Protein AF-A0A7S2Q8R9-F1 (afdb_monomer_lite)

Secondary structure (DSSP, 8-state):
-PPPPPPPHHHHHHHHHTSHHHHHHHHHHHHHHHHHHHSS----HHHHHHHHHHHHHHHHHHHHHHHHHHHHHHHHHHHHHHTS-EEEEEETTEEEEEEGGG--TTPEE-

Structure (mmCIF, N/CA/C/O backbone):
data_AF-A0A7S2Q8R9-F1
#
_entry.id   AF-A0A7S2Q8R9-F1
#
loop_
_atom_site.group_PDB
_atom_site.id
_atom_site.type_symbol
_atom_site.label_atom_id
_atom_site.label_alt_id
_atom_site.label_comp_id
_atom_site.label_asym_id
_atom_site.label_entity_id
_atom_site.label_seq_id
_atom_site.pdbx_PDB_ins_code
_atom_site.Cartn_x
_atom_site.Cartn_y
_atom_site.Cartn_z
_atom_site.occupancy
_atom_site.B_iso_or_equiv
_atom_site.auth_seq_id
_atom_site.auth_comp_id
_atom_site.auth_asym_id
_atom_site.auth_atom_id
_atom_site.pdbx_PDB_model_num
ATOM 1 N N . MET A 1 1 ? -16.104 10.393 13.596 1.00 44.34 1 MET A N 1
ATOM 2 C CA . MET A 1 1 ? -15.089 10.681 12.563 1.00 44.34 1 MET A CA 1
ATOM 3 C C . MET A 1 1 ? -15.250 9.618 11.490 1.00 44.34 1 MET A C 1
ATOM 5 O O . MET A 1 1 ? -15.087 8.447 11.810 1.00 44.34 1 MET A O 1
ATOM 9 N N . GLU A 1 2 ? -15.688 9.982 10.285 1.00 48.03 2 GLU A N 1
ATOM 10 C CA . GLU A 1 2 ? -15.812 9.034 9.170 1.00 48.03 2 GLU A CA 1
ATOM 11 C C . GLU A 1 2 ? -14.417 8.549 8.766 1.00 48.03 2 GLU A C 1
ATOM 13 O O . GLU A 1 2 ? -13.516 9.348 8.512 1.00 48.03 2 GLU A O 1
ATOM 18 N N . LYS A 1 3 ? -14.211 7.229 8.785 1.00 57.56 3 LYS A N 1
ATOM 19 C CA . LYS A 1 3 ? -12.939 6.622 8.394 1.00 57.56 3 LYS A CA 1
ATOM 20 C C . LYS A 1 3 ? -12.792 6.781 6.873 1.00 57.56 3 LYS A C 1
ATOM 22 O O . LYS A 1 3 ? -13.734 6.417 6.166 1.00 57.56 3 LYS A O 1
ATOM 27 N N . PRO A 1 4 ? -11.665 7.305 6.355 1.00 63.09 4 PRO A N 1
ATOM 28 C CA . PRO A 1 4 ? -11.478 7.426 4.915 1.00 63.09 4 PRO A CA 1
ATOM 29 C C . PRO A 1 4 ? -11.626 6.046 4.251 1.00 63.09 4 PRO A C 1
ATOM 31 O O . PRO A 1 4 ? -11.221 5.037 4.844 1.00 63.09 4 PRO A O 1
ATOM 34 N N . PRO A 1 5 ? -12.238 5.979 3.054 1.00 64.44 5 PRO A N 1
ATOM 35 C CA . PRO A 1 5 ? -12.476 4.719 2.366 1.00 64.44 5 PRO A CA 1
ATOM 36 C C . PRO A 1 5 ? -11.153 3.985 2.141 1.00 64.44 5 PRO A C 1
ATOM 38 O O . PRO A 1 5 ? -10.144 4.595 1.781 1.00 64.44 5 PRO A O 1
ATOM 41 N N . LYS A 1 6 ? -11.159 2.667 2.372 1.00 69.75 6 LYS A N 1
ATOM 42 C CA . LYS A 1 6 ? -9.964 1.839 2.196 1.00 69.75 6 LYS A CA 1
ATOM 43 C C . LYS A 1 6 ? -9.494 1.944 0.742 1.00 69.75 6 LYS A C 1
ATOM 45 O O . LYS A 1 6 ? -10.310 1.723 -0.159 1.00 69.75 6 LYS A O 1
ATOM 50 N N . PRO A 1 7 ? -8.211 2.241 0.489 1.00 79.31 7 PRO A N 1
ATOM 51 C CA . PRO A 1 7 ? -7.682 2.143 -0.858 1.00 79.31 7 PRO A CA 1
ATOM 52 C C . PRO A 1 7 ? -7.767 0.681 -1.312 1.00 79.31 7 PRO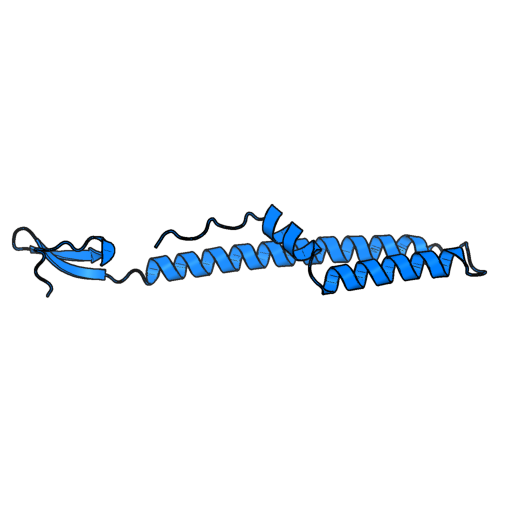 A C 1
ATOM 54 O O . PRO A 1 7 ? -7.436 -0.244 -0.571 1.00 79.31 7 PRO A 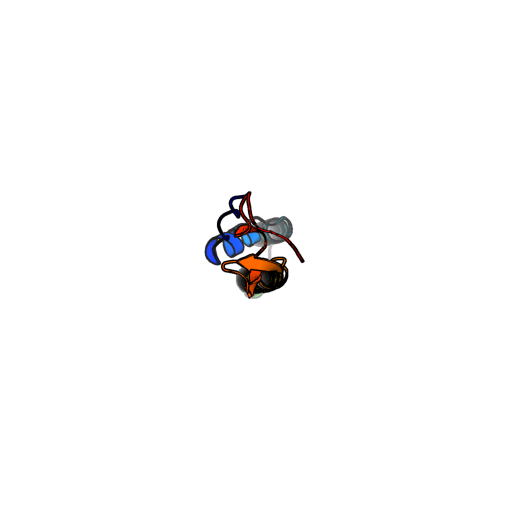O 1
ATOM 57 N N . THR A 1 8 ? -8.269 0.456 -2.524 1.00 87.06 8 THR A N 1
ATOM 58 C CA . THR A 1 8 ? -8.357 -0.891 -3.097 1.00 87.06 8 THR A CA 1
ATOM 59 C C . THR A 1 8 ? -6.962 -1.397 -3.470 1.00 87.06 8 THR A C 1
ATOM 61 O O . THR A 1 8 ? -6.067 -0.601 -3.745 1.00 87.06 8 THR A O 1
ATOM 64 N N . LEU A 1 9 ? -6.770 -2.720 -3.549 1.00 84.88 9 LEU A N 1
ATOM 65 C CA . LEU A 1 9 ? -5.501 -3.311 -4.010 1.00 84.88 9 LEU A CA 1
ATOM 66 C C . LEU A 1 9 ? -5.044 -2.742 -5.359 1.00 84.88 9 LEU A C 1
ATOM 68 O O . LEU A 1 9 ? -3.859 -2.491 -5.558 1.00 84.88 9 LEU A O 1
ATOM 72 N N . PHE A 1 10 ? -5.992 -2.497 -6.267 1.00 85.31 10 PHE A N 1
ATOM 73 C CA . PHE A 1 10 ? -5.705 -1.872 -7.553 1.00 85.31 10 PHE A CA 1
ATOM 74 C C . PHE A 1 10 ? -5.220 -0.426 -7.394 1.00 85.31 10 PHE A C 1
ATOM 76 O O . PHE A 1 10 ? -4.256 -0.035 -8.044 1.00 85.31 10 PHE A O 1
ATOM 83 N N . LEU A 1 11 ? -5.837 0.358 -6.503 1.00 86.88 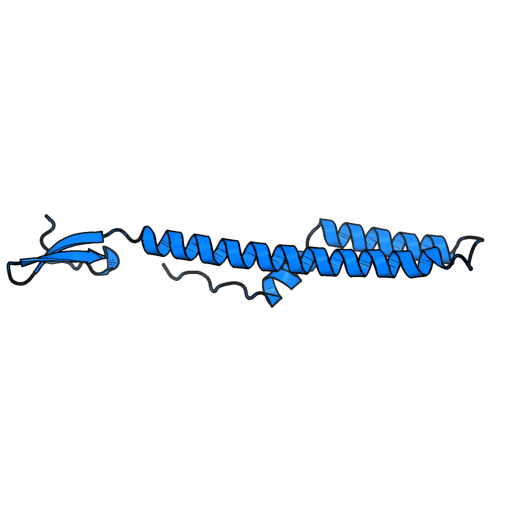11 LEU A N 1
ATOM 84 C CA . LEU A 1 11 ? -5.404 1.728 -6.234 1.00 86.88 11 LEU A CA 1
ATOM 85 C C . LEU A 1 11 ? -4.002 1.768 -5.611 1.00 86.88 11 LEU A C 1
ATOM 87 O O . LEU A 1 11 ? -3.171 2.542 -6.073 1.00 86.88 11 LEU A O 1
ATOM 91 N N . LEU A 1 12 ? -3.720 0.905 -4.630 1.00 87.12 12 LEU A N 1
ATOM 92 C CA . LEU A 1 12 ? -2.391 0.776 -4.016 1.00 87.12 12 LEU A CA 1
ATOM 93 C C . LEU A 1 12 ? -1.329 0.386 -5.054 1.00 87.12 12 LEU A C 1
ATOM 95 O O . LEU A 1 12 ? -0.244 0.961 -5.104 1.00 87.12 12 LEU A O 1
ATOM 99 N N . PHE A 1 13 ? -1.668 -0.542 -5.949 1.00 86.25 13 PHE A N 1
ATOM 100 C CA . PHE A 1 13 ? -0.793 -0.943 -7.044 1.00 86.25 13 PHE A CA 1
ATOM 101 C C . PHE A 1 13 ? -0.503 0.211 -8.019 1.00 86.25 13 PHE A C 1
ATOM 103 O O . PHE A 1 13 ? 0.653 0.442 -8.376 1.00 86.25 13 PHE A O 1
ATOM 110 N N . VAL A 1 14 ? -1.525 0.977 -8.420 1.00 85.31 14 VAL A N 1
ATOM 111 C CA . VAL A 1 14 ? -1.352 2.151 -9.294 1.00 85.31 14 VAL A CA 1
ATOM 112 C C . VAL A 1 14 ? -0.548 3.250 -8.597 1.00 85.31 14 VAL A C 1
ATOM 114 O O . VAL A 1 14 ? 0.335 3.839 -9.219 1.00 85.31 14 VAL A O 1
ATOM 117 N N . MET A 1 15 ? -0.786 3.493 -7.305 1.00 86.12 15 MET A N 1
ATOM 118 C CA . MET A 1 15 ? 0.016 4.429 -6.513 1.00 86.12 15 MET A CA 1
ATOM 119 C C . MET A 1 15 ? 1.494 4.043 -6.530 1.00 86.12 15 MET A C 1
ATOM 121 O O . MET A 1 15 ? 2.349 4.901 -6.760 1.00 86.12 15 MET A O 1
ATOM 125 N N . GLN A 1 16 ? 1.801 2.753 -6.393 1.00 84.38 16 GLN A N 1
ATOM 126 C CA . GLN A 1 16 ? 3.178 2.282 -6.441 1.00 84.38 16 GLN A CA 1
ATOM 127 C C . GLN A 1 16 ? 3.830 2.523 -7.809 1.00 84.38 16 GLN A C 1
ATOM 129 O O . GLN A 1 16 ? 4.994 2.912 -7.857 1.00 84.38 16 GLN A O 1
ATOM 134 N N . LEU A 1 17 ? 3.089 2.402 -8.917 1.00 80.62 17 LEU A N 1
ATOM 135 C CA . LEU A 1 17 ? 3.596 2.742 -10.256 1.00 80.62 17 LEU A CA 1
ATOM 136 C C . LEU A 1 17 ? 3.915 4.237 -10.423 1.00 80.62 17 LEU A C 1
ATOM 138 O O . LEU A 1 17 ? 4.807 4.588 -11.192 1.00 80.62 17 LEU A O 1
ATOM 142 N N . THR A 1 18 ? 3.223 5.114 -9.693 1.00 83.75 18 THR A N 1
ATOM 143 C CA . THR A 1 18 ? 3.511 6.562 -9.676 1.00 83.75 18 THR A CA 1
ATOM 144 C C . THR A 1 18 ? 4.639 6.954 -8.719 1.00 83.75 18 THR A C 1
ATOM 146 O O . THR A 1 18 ? 5.030 8.119 -8.663 1.00 83.75 18 THR A O 1
ATOM 149 N N . GLY A 1 19 ? 5.188 5.994 -7.971 1.00 85.12 19 GLY A N 1
ATOM 150 C CA . GLY A 1 19 ? 6.268 6.236 -7.029 1.00 85.12 19 GLY A CA 1
ATOM 151 C C . GLY A 1 19 ? 7.544 6.726 -7.715 1.00 85.12 19 GLY A C 1
ATOM 152 O O . GLY A 1 19 ? 7.911 6.273 -8.801 1.00 85.12 19 GLY A O 1
ATOM 153 N N . PHE A 1 20 ? 8.275 7.608 -7.030 1.00 83.94 20 PHE A N 1
ATOM 154 C CA . PHE A 1 20 ? 9.544 8.177 -7.499 1.00 83.94 20 PHE A CA 1
ATOM 155 C C . PHE A 1 20 ? 10.522 7.112 -8.028 1.00 83.94 20 PHE A C 1
ATOM 157 O O . PHE A 1 20 ? 11.120 7.280 -9.087 1.00 83.94 20 PHE A O 1
ATOM 164 N N . VAL A 1 21 ? 10.629 5.973 -7.336 1.00 82.94 21 VAL A N 1
ATOM 165 C CA . VAL A 1 21 ? 11.515 4.862 -7.724 1.00 82.94 21 VAL A CA 1
ATOM 166 C C . VAL A 1 21 ? 11.124 4.250 -9.074 1.00 82.94 21 VAL A C 1
ATOM 168 O O . VAL A 1 21 ? 11.994 3.930 -9.878 1.00 82.94 21 VAL A O 1
ATOM 171 N N . ILE A 1 22 ? 9.831 4.100 -9.363 1.00 82.75 22 ILE A N 1
ATOM 172 C CA . ILE A 1 22 ? 9.363 3.487 -10.616 1.00 82.75 22 ILE A CA 1
ATOM 173 C C . ILE A 1 22 ? 9.559 4.451 -11.781 1.00 82.75 22 ILE A C 1
ATOM 175 O O . ILE A 1 22 ? 9.971 4.036 -12.863 1.00 82.75 22 ILE A O 1
ATOM 179 N N . ILE A 1 23 ? 9.363 5.747 -11.541 1.00 84.50 23 ILE A N 1
ATOM 180 C CA . ILE A 1 23 ? 9.691 6.794 -12.508 1.00 84.50 23 ILE A CA 1
ATOM 181 C C . ILE A 1 23 ? 11.187 6.750 -12.852 1.00 84.50 23 ILE A C 1
ATOM 183 O O . ILE A 1 23 ? 11.535 6.777 -14.032 1.00 84.50 23 ILE A O 1
ATOM 187 N N . LEU A 1 24 ? 12.073 6.598 -11.860 1.00 85.44 24 LEU A N 1
ATOM 188 C CA . LEU A 1 24 ? 13.510 6.425 -12.109 1.00 85.44 24 LEU A CA 1
ATOM 189 C C . LEU A 1 24 ? 13.803 5.194 -12.983 1.00 85.44 24 LEU A C 1
ATOM 191 O O . LEU A 1 24 ? 14.610 5.276 -13.909 1.00 85.44 24 LEU A O 1
ATOM 195 N N . LEU A 1 25 ? 13.129 4.068 -12.731 1.00 82.56 25 LEU A N 1
ATOM 196 C CA . LEU A 1 25 ? 13.288 2.847 -13.528 1.00 82.56 25 LEU A CA 1
ATOM 197 C C . LEU A 1 25 ? 12.765 3.009 -14.963 1.00 82.56 25 LEU A C 1
ATOM 199 O O . LEU A 1 25 ? 13.397 2.517 -15.897 1.00 82.56 25 LEU A O 1
ATOM 203 N N . LEU A 1 26 ? 11.659 3.730 -15.158 1.00 80.12 26 LEU A N 1
ATOM 204 C CA . LEU A 1 26 ? 11.140 4.065 -16.487 1.00 80.12 26 LEU A CA 1
ATOM 205 C C . LEU A 1 26 ? 12.117 4.953 -17.262 1.00 80.12 26 LEU A C 1
ATOM 207 O O . LEU A 1 26 ? 12.388 4.681 -18.429 1.00 80.12 26 LEU A O 1
ATOM 211 N N . VAL A 1 27 ? 12.700 5.966 -16.615 1.00 84.62 27 VAL A N 1
ATOM 212 C CA . VAL A 1 27 ? 13.730 6.817 -17.231 1.00 84.62 27 VAL A CA 1
ATOM 213 C C . VAL A 1 27 ? 14.961 5.992 -17.612 1.00 84.62 27 VAL A C 1
ATOM 215 O O . VAL A 1 27 ? 15.463 6.136 -18.725 1.00 84.62 27 VAL A O 1
ATOM 218 N N . ALA A 1 28 ? 15.414 5.081 -16.746 1.00 81.00 28 ALA A N 1
ATOM 219 C CA . ALA A 1 28 ? 16.523 4.176 -17.051 1.00 81.00 28 ALA A CA 1
ATOM 220 C C . ALA A 1 28 ? 16.209 3.246 -18.239 1.00 81.00 28 ALA A C 1
ATOM 222 O O . ALA A 1 28 ? 17.061 3.041 -19.106 1.00 81.00 28 ALA A O 1
ATOM 223 N N . ALA A 1 29 ? 14.979 2.727 -18.322 1.00 76.75 29 ALA A N 1
ATOM 224 C CA . ALA A 1 29 ? 14.527 1.909 -19.445 1.00 76.75 29 ALA A CA 1
ATOM 225 C C . ALA A 1 29 ? 14.513 2.703 -20.763 1.00 76.75 29 ALA A C 1
ATOM 227 O O . ALA A 1 29 ? 15.033 2.225 -21.770 1.00 76.75 29 ALA A O 1
ATOM 228 N N . VAL A 1 30 ? 13.992 3.936 -20.758 1.00 80.31 30 VAL A N 1
ATOM 229 C CA . VAL A 1 30 ? 14.008 4.825 -21.934 1.00 80.31 30 VAL A CA 1
ATOM 230 C C . VAL A 1 30 ? 15.441 5.171 -22.341 1.00 80.31 30 VAL A C 1
ATOM 232 O O . VAL A 1 30 ? 15.781 5.071 -23.519 1.00 80.31 30 VAL A O 1
ATOM 235 N N . ALA A 1 31 ? 16.309 5.509 -21.384 1.00 79.75 31 ALA A N 1
ATOM 236 C CA . ALA A 1 31 ? 17.720 5.779 -21.649 1.00 79.75 31 ALA A CA 1
ATOM 237 C C . ALA A 1 31 ? 18.420 4.564 -22.283 1.00 79.75 31 ALA A C 1
ATOM 239 O O . ALA A 1 31 ? 19.161 4.718 -23.252 1.00 79.75 31 ALA A O 1
ATOM 240 N N . SER A 1 32 ? 18.132 3.351 -21.802 1.00 74.31 32 SER A N 1
ATOM 241 C CA . SER A 1 32 ? 18.652 2.107 -22.381 1.00 74.31 32 SER A CA 1
ATOM 242 C C . SER A 1 32 ? 18.214 1.915 -23.838 1.00 74.31 32 SER A C 1
ATOM 244 O O . SER A 1 32 ? 19.045 1.587 -24.687 1.00 74.31 32 SER A O 1
ATOM 246 N N . VAL A 1 33 ? 16.944 2.192 -24.159 1.00 73.25 33 VAL A N 1
ATOM 247 C CA . VAL A 1 33 ? 16.421 2.120 -25.535 1.00 73.25 33 VAL A CA 1
ATOM 248 C C . VAL A 1 33 ? 17.097 3.146 -26.447 1.00 73.25 33 VAL A C 1
ATOM 250 O O . VAL A 1 33 ? 17.491 2.799 -27.558 1.00 73.25 33 VAL A O 1
ATOM 253 N N . VAL A 1 34 ? 17.283 4.387 -25.989 1.00 77.31 34 VAL A N 1
ATOM 254 C CA . VAL A 1 34 ? 17.956 5.444 -26.768 1.00 77.31 34 VAL A CA 1
ATOM 255 C C . VAL A 1 34 ? 19.424 5.098 -27.033 1.00 77.31 34 VAL A C 1
ATOM 257 O O . VAL A 1 34 ? 19.907 5.263 -28.157 1.00 77.31 34 VAL A O 1
ATOM 260 N N . VAL A 1 35 ? 20.130 4.576 -26.026 1.00 73.75 35 VAL A N 1
ATOM 261 C CA . VAL A 1 35 ? 21.523 4.125 -26.169 1.00 73.75 35 VAL A CA 1
ATOM 262 C C . VAL A 1 35 ? 21.617 2.962 -27.158 1.00 73.75 35 VAL A C 1
ATOM 264 O O . VAL A 1 35 ? 22.508 2.963 -28.005 1.00 73.75 35 VAL A O 1
ATOM 267 N N . ASN A 1 36 ? 20.680 2.011 -27.115 1.00 69.62 36 ASN A N 1
ATOM 268 C CA . ASN A 1 36 ? 20.637 0.908 -28.075 1.00 69.62 36 ASN A CA 1
ATOM 269 C C . ASN A 1 36 ? 20.313 1.395 -29.506 1.00 69.62 36 ASN A C 1
ATOM 271 O O . ASN A 1 36 ? 20.970 1.002 -30.465 1.00 69.62 36 ASN A O 1
ATOM 275 N N . ALA A 1 37 ? 19.370 2.329 -29.666 1.00 67.50 37 ALA A N 1
ATOM 276 C CA . ALA A 1 37 ? 18.998 2.873 -30.975 1.00 67.50 37 ALA A CA 1
ATOM 277 C C . ALA A 1 37 ? 20.144 3.643 -31.671 1.00 67.50 37 ALA A C 1
ATOM 279 O O . ALA A 1 37 ? 20.248 3.619 -32.902 1.00 67.50 37 ALA A O 1
ATOM 280 N N . THR A 1 38 ? 21.004 4.303 -30.887 1.00 70.50 38 THR A N 1
ATOM 281 C CA . THR A 1 38 ? 22.100 5.166 -31.376 1.00 70.50 38 THR A CA 1
ATOM 282 C C . THR A 1 38 ? 23.469 4.460 -31.380 1.00 70.50 38 THR A C 1
ATOM 284 O O . THR A 1 38 ? 24.437 4.981 -31.931 1.00 70.50 38 THR A O 1
ATOM 287 N N . GLY A 1 39 ? 23.574 3.272 -30.776 1.00 63.22 39 GLY A N 1
ATOM 288 C CA . GLY A 1 39 ? 24.821 2.521 -30.633 1.00 63.22 39 GLY A CA 1
ATOM 289 C C . GLY A 1 39 ? 25.160 1.621 -31.839 1.00 63.22 39 GLY A C 1
ATOM 290 O O . GLY A 1 39 ? 24.262 1.112 -32.508 1.00 63.22 39 GLY A O 1
ATOM 291 N N . PRO A 1 40 ? 26.453 1.335 -32.102 1.00 57.94 40 PRO A N 1
ATOM 292 C CA . PRO A 1 40 ? 26.885 0.461 -33.201 1.00 57.94 40 PRO A CA 1
ATOM 293 C C . PRO A 1 40 ? 26.657 -1.049 -32.968 1.00 57.94 40 PRO A C 1
ATOM 295 O O . PRO A 1 40 ? 27.036 -1.857 -33.811 1.00 57.94 40 PRO A O 1
ATOM 298 N N . ARG A 1 41 ? 26.044 -1.456 -31.846 1.00 56.59 41 ARG A N 1
ATOM 299 C CA . ARG A 1 41 ? 25.719 -2.854 -31.499 1.00 56.59 41 ARG A CA 1
ATOM 300 C C . ARG A 1 41 ? 24.201 -3.026 -31.418 1.00 56.59 41 ARG A C 1
ATOM 302 O O . ARG A 1 41 ? 23.636 -3.011 -30.332 1.00 56.59 41 ARG A O 1
ATOM 309 N N . ARG A 1 42 ? 23.556 -3.145 -32.581 1.00 54.62 42 ARG A N 1
ATOM 310 C CA . ARG A 1 42 ? 22.093 -3.280 -32.720 1.00 54.62 42 ARG A CA 1
ATOM 311 C C . ARG A 1 42 ? 21.549 -4.673 -32.375 1.00 54.62 42 ARG A C 1
ATOM 313 O O . ARG A 1 42 ? 20.350 -4.809 -32.155 1.00 54.62 42 ARG A O 1
ATOM 320 N N . ASP A 1 43 ? 22.423 -5.674 -32.267 1.00 50.28 43 ASP A N 1
ATOM 321 C CA . ASP A 1 43 ? 22.035 -7.091 -32.277 1.00 50.28 43 ASP A CA 1
ATOM 322 C C . ASP A 1 43 ? 22.354 -7.819 -30.964 1.00 50.28 43 ASP A C 1
ATOM 324 O O . ASP A 1 43 ? 22.643 -9.014 -30.974 1.00 50.28 43 ASP A O 1
ATOM 328 N N . ASP A 1 44 ? 22.340 -7.120 -29.824 1.00 57.69 44 ASP A N 1
ATOM 329 C CA . ASP A 1 44 ? 22.540 -7.777 -28.532 1.00 57.69 44 ASP A CA 1
ATOM 330 C C . ASP A 1 44 ? 21.182 -8.273 -27.987 1.00 57.69 44 ASP A C 1
ATOM 332 O O . ASP A 1 44 ? 20.362 -7.456 -27.541 1.00 57.69 44 ASP A O 1
ATOM 336 N N . PRO A 1 45 ? 20.889 -9.592 -27.997 1.00 52.22 45 PRO A N 1
ATOM 337 C CA . PRO A 1 45 ? 19.641 -10.137 -27.456 1.00 52.22 45 PRO A CA 1
ATOM 338 C C . PRO A 1 45 ? 19.448 -9.781 -25.975 1.00 52.22 45 PRO A C 1
ATOM 340 O O . PRO A 1 45 ? 18.310 -9.731 -25.502 1.00 52.22 45 PRO A O 1
ATOM 343 N N . LEU A 1 46 ? 20.539 -9.437 -25.273 1.00 54.25 46 LEU A N 1
ATOM 344 C CA . LEU A 1 46 ? 20.503 -8.925 -23.909 1.00 54.25 46 LEU A CA 1
ATOM 345 C C . LEU A 1 46 ? 19.733 -7.601 -23.768 1.00 54.25 46 LEU A C 1
ATOM 347 O O . LEU A 1 46 ? 19.116 -7.372 -22.727 1.00 54.25 46 LEU A O 1
ATOM 351 N N . SER A 1 47 ? 19.716 -6.722 -24.774 1.00 57.78 47 SER A N 1
ATOM 352 C CA . SER A 1 47 ? 19.073 -5.405 -24.637 1.00 57.78 47 SER A CA 1
ATOM 353 C C . SER A 1 47 ? 17.542 -5.501 -24.632 1.00 57.78 47 SER A C 1
ATOM 355 O O . SER A 1 47 ? 16.881 -4.913 -23.772 1.00 57.78 47 SER A O 1
ATOM 357 N N . TYR A 1 48 ? 16.967 -6.334 -25.506 1.00 60.22 48 TYR A N 1
ATOM 358 C CA . TYR A 1 48 ? 15.524 -6.598 -25.515 1.00 60.22 48 TYR A CA 1
ATOM 359 C C . TYR A 1 48 ? 15.066 -7.367 -24.269 1.00 60.22 48 TYR A C 1
ATOM 361 O O . TYR A 1 48 ? 13.960 -7.142 -23.769 1.00 60.22 48 TYR A O 1
ATOM 369 N N . THR A 1 49 ? 15.908 -8.256 -23.731 1.00 66.69 49 THR A N 1
ATOM 370 C CA . THR A 1 49 ? 15.619 -8.935 -22.461 1.00 66.69 49 THR A CA 1
ATOM 371 C C . THR A 1 49 ? 15.761 -8.010 -21.259 1.00 66.69 49 THR A C 1
ATOM 373 O O . THR A 1 49 ? 15.035 -8.197 -20.292 1.00 66.69 49 THR A O 1
ATOM 376 N N . THR A 1 50 ? 16.621 -6.990 -21.314 1.00 69.06 50 THR A N 1
ATOM 377 C CA . THR A 1 50 ? 16.842 -6.065 -20.188 1.00 69.06 50 THR A CA 1
ATOM 378 C C . THR A 1 50 ? 15.599 -5.219 -19.915 1.00 69.06 50 THR A C 1
ATOM 380 O O . THR A 1 50 ? 15.127 -5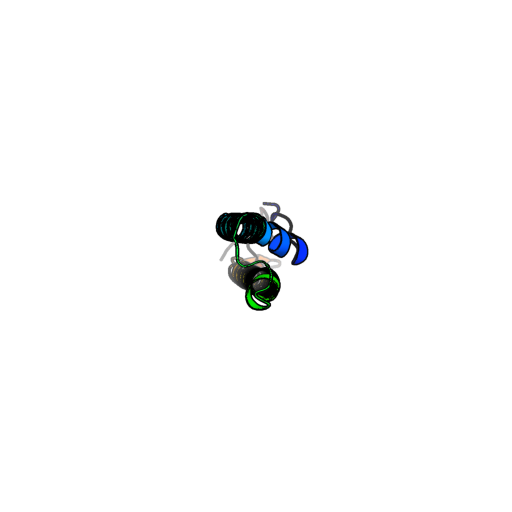.178 -18.781 1.00 69.06 50 THR A O 1
ATOM 383 N N . GLY A 1 51 ? 14.999 -4.617 -20.950 1.00 70.38 51 GLY A N 1
ATOM 384 C CA . GLY A 1 51 ? 13.751 -3.857 -20.796 1.00 70.38 51 GLY A CA 1
ATOM 385 C C . GLY A 1 51 ? 12.600 -4.721 -20.269 1.00 70.38 51 GLY A C 1
ATOM 386 O O . GLY A 1 51 ? 11.893 -4.322 -19.344 1.00 70.38 51 GLY A O 1
ATOM 387 N N . LYS A 1 52 ? 12.461 -5.949 -20.790 1.00 78.06 52 LYS A N 1
ATOM 388 C CA . LYS A 1 52 ? 11.462 -6.917 -20.306 1.00 78.06 52 LYS A CA 1
ATOM 389 C C . LYS A 1 52 ? 11.727 -7.358 -18.863 1.00 78.06 52 LYS A C 1
ATOM 391 O O . LYS A 1 52 ? 10.783 -7.443 -18.085 1.00 78.06 52 LYS A O 1
ATOM 396 N N . ALA A 1 53 ? 12.982 -7.599 -18.487 1.00 79.19 53 ALA A N 1
ATOM 397 C CA . ALA A 1 53 ? 13.358 -7.988 -17.130 1.00 79.19 53 ALA A CA 1
ATOM 398 C C . ALA A 1 53 ? 13.056 -6.873 -16.120 1.00 79.19 53 ALA A C 1
ATOM 400 O O . ALA A 1 53 ? 12.435 -7.137 -15.094 1.00 79.19 53 ALA A O 1
ATOM 401 N N . ILE A 1 54 ? 13.408 -5.621 -16.435 1.00 80.62 54 ILE A N 1
ATOM 402 C CA . ILE A 1 54 ? 13.093 -4.461 -15.588 1.00 80.62 54 ILE A CA 1
ATOM 403 C C . ILE A 1 54 ? 11.577 -4.299 -15.448 1.00 80.62 54 ILE A C 1
ATOM 405 O O . ILE A 1 54 ? 11.087 -4.097 -14.341 1.00 80.62 54 ILE A O 1
ATOM 409 N N . PHE A 1 55 ? 10.824 -4.448 -16.540 1.00 78.88 55 PHE A N 1
ATOM 410 C CA . PHE A 1 55 ? 9.365 -4.363 -16.513 1.00 78.88 55 PHE A CA 1
ATOM 411 C C . PHE A 1 55 ? 8.731 -5.433 -15.610 1.00 78.88 55 PHE A C 1
ATOM 413 O O . PHE A 1 55 ? 7.862 -5.126 -14.795 1.00 78.88 55 PHE A O 1
ATOM 420 N N . VAL A 1 56 ? 9.205 -6.680 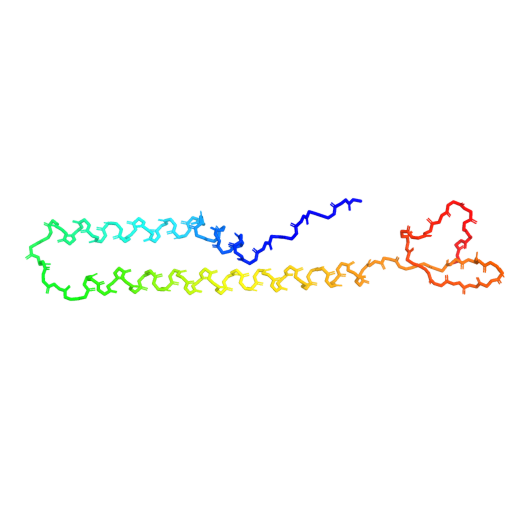-15.697 1.00 86.00 56 VAL A N 1
ATOM 421 C CA . VAL A 1 56 ? 8.753 -7.774 -14.824 1.00 86.00 56 VAL A CA 1
ATOM 422 C C . VAL A 1 56 ? 9.119 -7.505 -13.362 1.00 86.00 56 VAL A C 1
ATOM 424 O O . VAL A 1 56 ? 8.279 -7.691 -12.486 1.00 86.00 56 VAL A O 1
ATOM 427 N N . ILE A 1 57 ? 10.333 -7.021 -13.081 1.00 86.06 57 ILE A N 1
ATOM 428 C CA . ILE A 1 57 ? 10.766 -6.671 -11.718 1.00 86.06 57 ILE A CA 1
ATOM 429 C C . ILE A 1 57 ? 9.895 -5.553 -11.137 1.00 86.06 57 ILE A C 1
ATOM 431 O O . ILE A 1 57 ? 9.472 -5.644 -9.987 1.00 86.06 57 ILE A O 1
ATOM 435 N N . VAL A 1 58 ? 9.589 -4.523 -11.928 1.00 84.12 58 VAL A N 1
ATOM 436 C CA . VAL A 1 58 ? 8.693 -3.424 -11.545 1.00 84.12 58 VAL A CA 1
ATOM 437 C C . VAL A 1 58 ? 7.301 -3.948 -11.198 1.00 84.12 58 VAL A C 1
ATOM 439 O O . VAL A 1 58 ? 6.771 -3.599 -10.145 1.00 84.12 58 VAL A O 1
ATOM 442 N N . LEU A 1 59 ? 6.737 -4.821 -12.036 1.00 86.38 59 LEU A N 1
ATOM 443 C CA . LEU A 1 59 ? 5.434 -5.441 -11.793 1.00 86.38 59 LEU A CA 1
ATOM 444 C C . LEU A 1 59 ? 5.413 -6.266 -10.504 1.00 86.38 59 LEU A C 1
ATOM 446 O O . LEU A 1 59 ? 4.496 -6.122 -9.695 1.00 86.38 59 LEU A O 1
ATOM 450 N N . LEU A 1 60 ? 6.433 -7.102 -10.300 1.00 89.25 60 LEU A N 1
ATOM 451 C CA . LEU A 1 60 ? 6.567 -7.918 -9.095 1.00 89.25 60 LEU A CA 1
ATOM 452 C C . LEU A 1 60 ? 6.707 -7.045 -7.846 1.00 89.25 60 LEU A C 1
ATOM 454 O O . LEU A 1 60 ? 5.998 -7.265 -6.868 1.00 89.25 60 LEU A O 1
ATOM 458 N N . ASN A 1 61 ? 7.570 -6.028 -7.886 1.00 85.81 61 ASN A N 1
ATOM 459 C CA . ASN A 1 61 ? 7.779 -5.122 -6.760 1.00 85.81 61 ASN A CA 1
ATOM 460 C C . ASN A 1 61 ? 6.499 -4.339 -6.426 1.00 85.81 61 ASN A C 1
ATOM 462 O O . ASN A 1 61 ? 6.108 -4.264 -5.264 1.00 85.81 61 ASN A O 1
ATOM 466 N N . ALA A 1 62 ? 5.798 -3.824 -7.442 1.00 86.50 62 ALA A N 1
ATOM 467 C CA . ALA A 1 62 ? 4.545 -3.107 -7.245 1.00 86.50 62 ALA A CA 1
ATOM 468 C C . ALA A 1 62 ? 3.445 -3.998 -6.647 1.00 86.50 62 ALA A C 1
ATOM 470 O O . ALA A 1 62 ? 2.742 -3.577 -5.729 1.00 86.50 62 ALA A O 1
ATOM 471 N N . GLY A 1 63 ? 3.335 -5.246 -7.111 1.00 88.31 63 GLY A N 1
ATOM 472 C CA . GLY A 1 63 ? 2.391 -6.220 -6.564 1.00 88.31 63 GLY A CA 1
ATOM 473 C C . GLY A 1 63 ? 2.696 -6.607 -5.114 1.00 88.31 63 GLY A C 1
ATOM 474 O O . GLY A 1 63 ? 1.796 -6.602 -4.274 1.00 88.31 63 GLY A O 1
ATOM 475 N N . ILE A 1 64 ? 3.962 -6.901 -4.797 1.00 89.81 64 ILE A N 1
ATOM 476 C CA . ILE A 1 64 ? 4.394 -7.249 -3.433 1.00 89.81 64 ILE A CA 1
ATOM 477 C C . ILE A 1 64 ? 4.157 -6.076 -2.477 1.00 89.81 64 ILE A C 1
ATOM 479 O O . ILE A 1 64 ? 3.630 -6.277 -1.380 1.00 89.81 64 ILE A O 1
ATOM 483 N N . ALA A 1 65 ? 4.509 -4.858 -2.892 1.00 87.00 65 ALA A N 1
ATOM 484 C CA . ALA A 1 65 ? 4.292 -3.650 -2.105 1.00 87.00 65 ALA A CA 1
ATOM 485 C C . ALA A 1 65 ? 2.799 -3.425 -1.826 1.00 87.00 65 ALA A C 1
ATOM 487 O O . ALA A 1 65 ? 2.414 -3.346 -0.662 1.00 87.00 65 ALA A O 1
ATOM 488 N N . ALA A 1 66 ? 1.948 -3.443 -2.860 1.00 88.81 66 ALA A N 1
ATOM 489 C CA . ALA A 1 66 ? 0.504 -3.252 -2.710 1.00 88.81 66 ALA A CA 1
ATOM 490 C C . ALA A 1 66 ? -0.142 -4.305 -1.793 1.00 88.81 66 ALA A C 1
ATOM 492 O O . ALA A 1 66 ? -0.998 -3.984 -0.969 1.00 88.81 66 ALA A O 1
ATOM 493 N N . TRP A 1 67 ? 0.290 -5.566 -1.891 1.00 89.31 67 TRP A N 1
ATOM 494 C CA . TRP A 1 67 ? -0.181 -6.638 -1.013 1.00 89.31 67 TRP A CA 1
ATOM 495 C C . TRP A 1 67 ? 0.250 -6.437 0.445 1.00 89.31 67 TRP A C 1
ATOM 497 O O . TRP A 1 67 ? -0.529 -6.660 1.374 1.00 89.31 67 TRP A O 1
ATOM 507 N N . THR A 1 68 ? 1.498 -6.019 0.653 1.00 87.88 68 THR A N 1
ATOM 508 C CA . THR A 1 68 ? 2.049 -5.762 1.990 1.00 87.88 68 THR A CA 1
ATOM 509 C C . THR A 1 68 ? 1.349 -4.574 2.641 1.00 87.88 68 THR A C 1
ATOM 511 O O . THR A 1 68 ? 0.982 -4.641 3.812 1.00 87.88 68 THR A O 1
ATOM 514 N N . GLU A 1 69 ? 1.093 -3.521 1.869 1.00 86.94 69 GLU A N 1
ATOM 515 C CA . GLU A 1 69 ? 0.396 -2.320 2.321 1.00 86.94 69 GLU A CA 1
ATOM 516 C C . GLU A 1 69 ? -1.077 -2.599 2.644 1.00 86.94 69 GLU A C 1
ATOM 518 O O . GLU A 1 69 ? -1.566 -2.184 3.695 1.00 86.94 69 GLU A O 1
ATOM 523 N N . HIS A 1 70 ? -1.762 -3.406 1.828 1.00 88.25 70 HIS A N 1
ATOM 524 C CA . HIS A 1 70 ? -3.112 -3.878 2.142 1.00 88.25 70 HIS A CA 1
ATOM 525 C C . HIS A 1 70 ? -3.156 -4.656 3.462 1.00 88.25 70 HIS A C 1
ATOM 527 O O . HIS A 1 70 ? -3.989 -4.376 4.324 1.00 88.25 70 HIS A O 1
ATOM 533 N N . LYS A 1 71 ? -2.230 -5.605 3.663 1.00 85.94 71 LYS A N 1
ATOM 534 C CA . LYS A 1 71 ? -2.134 -6.358 4.924 1.00 85.94 71 LYS A CA 1
ATOM 535 C C . LYS A 1 71 ? -1.833 -5.462 6.127 1.00 85.94 71 LYS A C 1
ATOM 537 O O . LYS A 1 71 ? -2.388 -5.691 7.200 1.00 85.94 71 LYS A O 1
ATOM 542 N N . ALA A 1 72 ? -0.974 -4.456 5.965 1.00 84.69 72 ALA A N 1
ATOM 543 C CA . ALA A 1 72 ? -0.685 -3.487 7.018 1.00 84.69 72 ALA A CA 1
ATOM 544 C C . ALA A 1 72 ? -1.935 -2.668 7.384 1.00 84.69 72 ALA A C 1
ATOM 546 O O . ALA A 1 72 ? -2.215 -2.468 8.567 1.00 84.69 72 ALA A O 1
ATOM 547 N N . GLY A 1 73 ? -2.724 -2.264 6.383 1.00 84.50 73 GLY A N 1
ATOM 548 C CA . GLY A 1 73 ? -4.004 -1.585 6.582 1.00 84.50 73 GLY A CA 1
ATOM 549 C C . GLY A 1 73 ? -5.015 -2.426 7.368 1.00 84.50 73 GLY A C 1
ATOM 550 O O . GLY A 1 73 ? -5.652 -1.919 8.293 1.00 84.50 73 GLY A O 1
ATOM 551 N N . ASP A 1 74 ? -5.121 -3.720 7.059 1.00 84.50 74 ASP A N 1
ATOM 552 C CA . ASP A 1 74 ? -6.000 -4.645 7.784 1.00 84.50 74 ASP A CA 1
ATOM 553 C C . ASP A 1 74 ? -5.562 -4.848 9.241 1.00 84.50 74 ASP A C 1
ATOM 555 O O . ASP A 1 74 ? -6.399 -4.832 10.146 1.00 84.50 74 ASP A O 1
ATOM 559 N N . ALA A 1 75 ? -4.257 -4.985 9.493 1.00 83.12 75 ALA A N 1
ATOM 560 C CA . ALA A 1 75 ? -3.717 -5.115 10.846 1.00 83.12 75 ALA A CA 1
ATOM 561 C C . ALA A 1 75 ? -3.956 -3.849 11.683 1.00 83.12 75 ALA A C 1
ATOM 563 O O . ALA A 1 75 ? -4.364 -3.941 12.841 1.00 83.12 75 ALA A O 1
ATOM 564 N N . LEU A 1 76 ? -3.767 -2.666 11.090 1.00 82.00 76 LEU A N 1
ATOM 565 C CA . LEU A 1 76 ? -4.061 -1.390 11.741 1.00 82.00 76 LEU A CA 1
ATOM 566 C C . LEU A 1 76 ? -5.554 -1.251 12.056 1.00 82.00 76 LEU A C 1
ATOM 568 O O . LEU A 1 76 ? -5.927 -0.713 13.095 1.00 82.00 76 LEU A O 1
ATOM 572 N N . GLU A 1 77 ? -6.428 -1.753 11.185 1.00 82.56 77 GLU A N 1
ATOM 573 C CA . GLU A 1 77 ? -7.860 -1.770 11.455 1.00 82.56 77 GLU A CA 1
ATOM 574 C C . GLU A 1 77 ? -8.242 -2.736 12.571 1.00 82.56 77 GLU A C 1
ATOM 576 O O . GLU A 1 77 ? -9.054 -2.373 13.420 1.00 82.56 77 GLU A O 1
ATOM 581 N N . ALA A 1 78 ? -7.678 -3.942 12.583 1.00 80.75 78 ALA A N 1
ATOM 582 C CA . ALA A 1 78 ? -7.890 -4.888 13.668 1.00 80.75 78 ALA A CA 1
ATOM 583 C C . ALA A 1 78 ? -7.416 -4.294 15.001 1.00 80.75 78 ALA A C 1
ATOM 585 O O . ALA A 1 78 ? -8.160 -4.324 15.978 1.00 80.75 78 ALA A O 1
ATOM 586 N N . LEU A 1 79 ? -6.242 -3.654 15.011 1.00 79.31 79 LEU A N 1
ATOM 587 C CA . LEU A 1 79 ? -5.736 -2.940 16.178 1.00 79.31 79 LEU A CA 1
ATOM 588 C C . LEU A 1 79 ? -6.687 -1.813 16.595 1.00 79.31 79 LEU A C 1
ATOM 590 O O . LEU A 1 79 ? -7.071 -1.748 17.754 1.00 79.31 79 LEU A O 1
ATOM 594 N N . SER A 1 80 ? -7.141 -0.986 15.650 1.00 80.00 80 SER A N 1
ATOM 595 C CA . SER A 1 80 ? -8.100 0.092 15.915 1.00 80.00 80 SER A CA 1
ATOM 596 C C . SER A 1 80 ? -9.422 -0.416 16.501 1.00 80.00 80 SER A C 1
ATOM 598 O O . SER A 1 80 ? -9.999 0.273 17.341 1.00 80.00 80 SER A O 1
ATOM 600 N N . LYS A 1 81 ? -9.904 -1.590 16.071 1.00 76.44 81 LYS A N 1
ATOM 601 C CA . LYS A 1 81 ? -11.102 -2.239 16.628 1.00 76.44 81 LYS A CA 1
ATOM 602 C C . LYS A 1 81 ? -10.852 -2.776 18.037 1.00 76.44 81 LYS A C 1
ATOM 604 O O . LYS A 1 81 ? -11.722 -2.649 18.884 1.00 76.44 81 LYS A O 1
ATOM 609 N N . MET A 1 82 ? -9.669 -3.330 18.307 1.00 73.62 82 MET A N 1
ATOM 610 C CA . MET A 1 82 ? -9.285 -3.796 19.647 1.00 73.62 82 MET A CA 1
ATOM 611 C C . MET A 1 82 ? -9.063 -2.646 20.634 1.00 73.62 82 MET A C 1
ATOM 613 O O . MET A 1 82 ? -9.297 -2.807 21.825 1.00 73.62 82 MET A O 1
ATOM 617 N N . THR A 1 83 ? -8.613 -1.485 20.156 1.00 69.31 83 THR A N 1
ATOM 618 C CA . THR A 1 83 ? -8.432 -0.277 20.976 1.00 69.31 83 THR A CA 1
ATOM 619 C C . THR A 1 83 ? -9.713 0.533 21.145 1.00 69.31 83 THR A C 1
ATOM 621 O O . THR A 1 83 ? -9.661 1.625 21.712 1.00 69.31 83 THR A O 1
ATOM 624 N N . GLN A 1 84 ? -10.852 0.063 20.625 1.00 75.00 84 GLN A N 1
ATOM 625 C CA . GLN A 1 84 ? -12.135 0.694 20.902 1.00 75.00 84 GLN A CA 1
ATOM 626 C C . GLN A 1 84 ? -12.354 0.625 22.415 1.00 75.00 84 GLN A C 1
ATOM 628 O O . GLN A 1 84 ? -12.518 -0.450 22.983 1.00 75.00 84 GLN A O 1
ATOM 633 N N . ALA A 1 85 ? -12.223 1.776 23.076 1.00 76.25 85 ALA A N 1
ATOM 634 C CA . ALA A 1 85 ? -12.266 1.850 24.525 1.00 76.25 85 ALA A CA 1
ATOM 635 C C . ALA A 1 85 ? -13.614 1.312 25.013 1.00 76.25 85 ALA A C 1
ATOM 637 O O . ALA A 1 85 ? -14.661 1.763 24.546 1.00 76.25 85 ALA A O 1
ATOM 638 N N . SER A 1 86 ? -13.571 0.351 25.931 1.00 84.94 86 SER A N 1
ATOM 639 C CA . SER A 1 86 ? -14.742 -0.210 26.597 1.00 84.94 86 SER A CA 1
ATOM 640 C C . SER A 1 86 ? -14.827 0.323 28.022 1.00 84.94 86 SER A C 1
ATOM 642 O O . SER A 1 86 ? -13.797 0.437 28.691 1.00 84.94 86 SER A O 1
ATOM 644 N N . ILE A 1 87 ? -16.027 0.620 28.500 1.00 87.69 87 ILE A N 1
ATOM 645 C CA . ILE A 1 87 ? -16.273 1.186 29.825 1.00 87.69 87 ILE A CA 1
ATOM 646 C C . ILE A 1 87 ? -17.443 0.467 30.501 1.00 87.69 87 ILE A C 1
ATOM 648 O O . ILE A 1 87 ? -18.351 -0.018 29.824 1.00 87.69 87 ILE A O 1
ATOM 652 N N . TYR A 1 88 ? -17.420 0.377 31.830 1.00 90.69 88 TYR A N 1
ATOM 653 C CA . TYR A 1 88 ? -18.539 -0.158 32.600 1.00 90.69 88 TYR A CA 1
ATOM 654 C C . TYR A 1 88 ? -19.542 0.956 32.889 1.00 90.69 88 TYR A C 1
ATOM 656 O O . TYR A 1 88 ? -19.179 2.035 33.361 1.00 90.69 88 TYR A O 1
ATOM 664 N N . VAL A 1 89 ? -20.809 0.691 32.585 1.00 93.38 89 VAL A N 1
ATOM 665 C CA . VAL A 1 89 ? -21.924 1.571 32.938 1.00 93.38 89 VAL A CA 1
ATOM 666 C C . VAL A 1 89 ? -23.014 0.786 33.649 1.00 93.38 89 VAL A C 1
ATOM 668 O O . VAL A 1 89 ? -23.172 -0.412 33.420 1.00 93.38 89 VAL A O 1
ATOM 671 N N . VAL A 1 90 ? -23.803 1.460 34.481 1.00 93.12 90 VAL A N 1
ATOM 672 C CA . VAL A 1 90 ? -24.995 0.862 35.094 1.00 93.12 90 VAL A CA 1
ATOM 673 C C . VAL A 1 90 ? -26.214 1.135 34.219 1.00 93.12 90 VAL A C 1
ATOM 675 O O . VAL A 1 90 ? -26.609 2.289 34.046 1.00 93.12 90 VAL A O 1
ATOM 678 N N . ARG A 1 91 ? -26.841 0.075 33.700 1.00 92.06 91 ARG A N 1
ATOM 679 C CA . ARG A 1 91 ? -28.135 0.125 32.996 1.00 92.06 91 ARG A CA 1
ATOM 680 C C . ARG A 1 91 ? -29.082 -0.888 33.628 1.00 92.06 91 ARG A C 1
ATOM 682 O O . ARG A 1 91 ? -28.671 -1.994 33.960 1.00 92.06 91 ARG A O 1
ATOM 689 N N . ASP A 1 92 ? -30.326 -0.479 33.868 1.00 87.31 92 ASP A N 1
ATOM 690 C CA . ASP A 1 92 ? -31.347 -1.299 34.543 1.00 87.31 92 ASP A CA 1
ATOM 691 C C . ASP A 1 92 ? -30.897 -1.885 35.902 1.00 87.31 92 ASP A C 1
ATOM 693 O O . ASP A 1 92 ? -31.340 -2.950 36.325 1.00 87.31 92 ASP A O 1
ATOM 697 N N . GLY A 1 93 ? -30.001 -1.179 36.603 1.00 89.69 93 GLY A N 1
ATOM 698 C CA . GLY A 1 93 ? -29.462 -1.600 37.901 1.00 89.69 93 GLY A CA 1
ATOM 699 C C . GLY A 1 93 ? -28.360 -2.666 37.841 1.00 89.69 93 GLY A C 1
ATOM 700 O O . GLY A 1 93 ? -27.920 -3.113 38.897 1.00 89.69 93 GLY A O 1
ATOM 701 N N . ALA A 1 94 ? -27.893 -3.054 36.651 1.00 90.88 94 ALA A N 1
ATOM 702 C CA . ALA A 1 94 ? -26.780 -3.983 36.461 1.00 90.88 94 ALA A CA 1
ATOM 703 C C . ALA A 1 94 ? -25.575 -3.291 35.804 1.00 90.88 94 ALA A C 1
ATOM 705 O O . ALA A 1 94 ? -25.736 -2.396 34.972 1.00 90.88 94 ALA A O 1
ATOM 706 N N . GLU A 1 95 ? -24.365 -3.723 36.162 1.00 92.62 95 GLU A N 1
ATOM 707 C CA . GLU A 1 95 ? -23.130 -3.293 35.501 1.00 92.62 95 GLU A CA 1
ATOM 708 C C . GLU A 1 95 ? -22.990 -3.992 34.147 1.00 92.62 95 GLU A C 1
ATOM 710 O O . GLU A 1 95 ? -23.036 -5.221 34.050 1.00 92.62 95 GLU A O 1
ATOM 715 N N . VAL A 1 96 ? -22.812 -3.203 33.091 1.00 91.88 96 VAL A N 1
ATOM 716 C CA . VAL A 1 96 ? -22.671 -3.687 31.718 1.00 91.88 96 VAL A CA 1
ATOM 717 C C . VAL A 1 96 ? -21.437 -3.049 31.091 1.00 91.88 96 VAL A C 1
ATOM 719 O O . VAL A 1 96 ? -21.252 -1.835 31.157 1.00 91.88 96 VAL A O 1
ATOM 722 N N . ASN A 1 97 ? -20.589 -3.867 30.470 1.00 90.94 97 ASN A N 1
ATOM 723 C CA . ASN A 1 97 ? -19.452 -3.388 29.692 1.00 90.94 97 ASN A CA 1
ATOM 724 C C . ASN A 1 97 ? -19.933 -2.993 28.288 1.00 90.94 97 ASN A C 1
ATOM 726 O O . ASN A 1 97 ? -20.496 -3.826 27.573 1.00 90.94 97 ASN A O 1
ATOM 730 N N . ILE A 1 98 ? -19.749 -1.727 27.918 1.00 89.62 98 ILE A N 1
ATOM 731 C CA . ILE A 1 98 ? -20.127 -1.198 26.605 1.00 89.62 98 ILE A CA 1
ATOM 732 C C . ILE A 1 98 ? -18.972 -0.425 25.973 1.00 89.62 98 ILE A C 1
ATOM 734 O O . ILE A 1 98 ? -18.129 0.149 26.663 1.00 89.62 98 ILE A O 1
ATOM 738 N N . ASP A 1 99 ? -18.961 -0.344 24.646 1.00 88.62 99 ASP A N 1
ATOM 739 C CA . ASP A 1 99 ? -18.009 0.507 23.938 1.00 88.62 99 ASP A CA 1
ATOM 740 C C . ASP A 1 99 ? -18.308 1.993 24.198 1.00 88.62 99 ASP A C 1
ATOM 742 O O . ASP A 1 99 ? -19.459 2.426 24.143 1.00 88.62 99 ASP A O 1
ATOM 746 N N . VAL A 1 100 ? -17.269 2.808 24.395 1.00 85.50 100 VAL A N 1
ATOM 747 C CA . VAL A 1 100 ? -17.365 4.259 24.646 1.00 85.50 100 VAL A CA 1
ATOM 748 C C . VAL A 1 100 ? -18.258 5.014 23.641 1.00 85.50 100 VAL A C 1
ATOM 750 O O . VAL A 1 100 ? -19.006 5.889 24.074 1.00 85.50 100 VAL A O 1
ATOM 753 N N . PRO A 1 101 ? -18.272 4.709 22.326 1.00 85.56 101 PRO A N 1
ATOM 754 C CA . PRO A 1 101 ? -19.185 5.358 21.381 1.00 85.56 101 PRO A CA 1
ATOM 755 C C . PRO A 1 101 ? -20.679 5.079 21.620 1.00 85.56 101 PRO A C 1
ATOM 757 O O . PRO A 1 101 ? -21.512 5.816 21.099 1.00 85.56 101 PRO A O 1
ATOM 760 N N . LEU A 1 102 ? -21.026 4.024 22.366 1.00 87.81 102 LEU A N 1
ATOM 761 C CA . LEU A 1 102 ? -22.404 3.662 22.729 1.00 87.81 102 LEU A CA 1
ATOM 762 C C . LEU A 1 102 ? -22.856 4.300 24.054 1.00 87.81 102 LEU A C 1
ATOM 764 O O . LEU A 1 102 ? -24.007 4.106 24.463 1.00 87.81 102 LEU A O 1
ATOM 768 N N . VAL A 1 103 ? -21.964 5.031 24.728 1.00 89.62 103 VAL A N 1
ATOM 769 C CA . VAL A 1 103 ? -22.271 5.776 25.951 1.00 89.62 103 VAL A CA 1
ATOM 770 C C . VAL A 1 103 ? -23.129 6.983 25.596 1.00 89.62 103 VAL A C 1
ATOM 772 O O . VAL A 1 103 ? -22.805 7.763 24.697 1.00 89.62 103 VAL A O 1
ATOM 775 N N . VAL A 1 104 ? -24.221 7.161 26.329 1.00 91.62 104 VAL A N 1
ATOM 776 C CA . VAL A 1 104 ? -25.155 8.272 26.136 1.00 91.62 104 VAL A CA 1
ATOM 777 C C . VAL A 1 104 ? -25.229 9.150 27.378 1.00 91.62 104 VAL A C 1
ATOM 779 O O . VAL A 1 104 ? -24.888 8.746 28.490 1.00 91.62 104 VAL A O 1
ATOM 782 N N . ARG A 1 105 ? -25.698 10.391 27.202 1.00 85.94 105 ARG A N 1
ATOM 783 C CA . ARG A 1 105 ? -25.976 11.278 28.339 1.00 85.94 105 ARG A CA 1
ATOM 784 C C . ARG A 1 105 ? -27.062 10.640 29.209 1.00 85.94 105 ARG A C 1
ATOM 786 O O . ARG A 1 105 ? -28.189 10.495 28.749 1.00 85.94 105 ARG A O 1
ATOM 793 N N . GLY A 1 106 ? -26.709 10.293 30.443 1.00 88.56 106 GLY A N 1
ATOM 794 C CA . GLY A 1 106 ? -27.585 9.594 31.386 1.00 88.56 106 GLY A CA 1
ATOM 795 C C . GLY A 1 106 ? -27.009 8.272 31.896 1.00 88.56 106 GLY A C 1
ATOM 796 O O . GLY A 1 106 ? -27.458 7.804 32.937 1.00 88.56 106 GLY A O 1
ATOM 797 N N . ASP A 1 107 ? -25.999 7.708 31.224 1.00 91.12 107 ASP A N 1
ATOM 798 C CA . ASP A 1 107 ? -25.278 6.542 31.739 1.00 91.12 107 ASP A CA 1
ATOM 799 C C . ASP 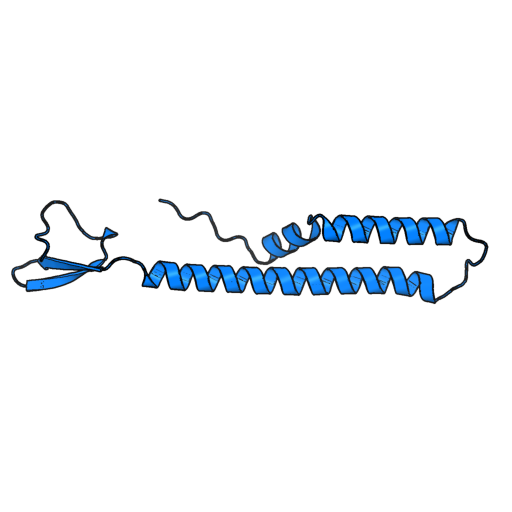A 1 107 ? -24.475 6.909 33.001 1.00 91.12 107 ASP A C 1
ATOM 801 O O . ASP A 1 107 ? -23.836 7.965 33.069 1.00 91.12 107 ASP A O 1
ATOM 805 N N . ILE A 1 108 ? -24.494 6.019 33.996 1.00 88.69 108 ILE A N 1
ATOM 806 C CA . ILE A 1 108 ? -23.667 6.119 35.204 1.00 88.69 108 ILE A CA 1
ATOM 807 C C . ILE A 1 108 ? -22.422 5.271 34.973 1.00 88.69 108 ILE A C 1
ATOM 809 O O . ILE A 1 108 ? -22.536 4.062 34.795 1.00 88.69 108 ILE A O 1
ATOM 813 N N . VAL A 1 109 ? -21.257 5.912 34.963 1.00 89.38 109 VAL A N 1
ATOM 814 C CA . VAL A 1 109 ? -19.953 5.262 34.786 1.00 89.38 109 VAL A CA 1
ATOM 815 C C . VAL A 1 109 ? -19.447 4.752 36.134 1.00 89.38 109 VAL A C 1
ATOM 817 O O . VAL A 1 109 ? -19.552 5.478 37.126 1.00 89.38 109 VAL A O 1
ATOM 820 N N . VAL A 1 110 ? -18.898 3.536 36.153 1.00 82.25 110 VAL A N 1
ATOM 821 C CA . VAL A 1 110 ? -18.304 2.891 37.340 1.00 82.25 110 VAL A CA 1
ATOM 822 C C . VAL A 1 110 ? -16.803 2.716 37.152 1.00 82.25 110 VAL A C 1
ATOM 824 O O . VAL A 1 110 ? -16.393 2.332 36.031 1.00 82.25 110 VAL A O 1
#

Foldseek 3Di:
DDDPDDQDLVNQLVVLCVDPVVVVLVVVLVVLVVCCVPDPCVDDPVSVVVSVVSVVVSNVVSNVRSVVVSVVVVVVVVVVVVPQDWFWWADPNDTDIDGPVPDDPPTHTD

pLDDT: mean 79.69, std 11.25, range [44.34, 93.38]

Organism: NCBI:txid1333877

Radius of gyration: 26.62 Å; chains: 1; bounding box: 58×21×71 Å

Sequence (110 aa):
MEKPPKPTLFLLFVMQLTGFVIILLLVAAVASVVVNATGPRRDDPLSYTTGKAIFVIVLLNAGIAAWTEHKAGDALEALSKMTQASIYVVRDGAEVNIDVPLVVRGDIVV

InterPro domains:
  IPR023298 P-type ATPase, transmembrane domain superfamily [SSF81665] (3-84)